Protein AF-A0A356GFU3-F1 (afdb_monomer_lite)

pLDDT: mean 92.1, std 8.79, range [48.69, 98.19]

Sequence (66 aa):
MPLEPDKSGYIDYLCAQYIVFGNPDDFAETTVGSVDVAIAEMHPSTQAEEPHFVIEASPIRLKWVM

Structure (mmCIF, N/CA/C/O backbone):
data_AF-A0A356GFU3-F1
#
_entry.id   AF-A0A356GFU3-F1
#
loop_
_atom_site.group_PDB
_atom_site.id
_atom_site.type_symbol
_atom_site.label_atom_id
_atom_site.label_alt_id
_atom_site.label_comp_id
_atom_site.label_asym_id
_atom_site.label_entity_id
_atom_site.label_seq_id
_atom_site.pdbx_PDB_ins_code
_atom_site.Cartn_x
_atom_site.Cartn_y
_atom_site.Cartn_z
_atom_site.occupancy
_atom_site.B_iso_or_equiv
_atom_site.auth_seq_id
_atom_site.auth_comp_id
_atom_site.auth_asym_id
_atom_site.auth_atom_id
_atom_site.pdbx_PDB_model_num
ATOM 1 N N . MET A 1 1 ? 7.702 13.830 -7.749 1.00 48.69 1 MET A N 1
ATOM 2 C CA . MET A 1 1 ? 8.409 14.100 -9.022 1.00 48.69 1 MET A CA 1
ATOM 3 C C . MET A 1 1 ? 8.221 12.882 -9.905 1.00 48.69 1 MET A C 1
ATOM 5 O O . MET A 1 1 ? 8.402 11.796 -9.365 1.00 48.69 1 MET A O 1
ATOM 9 N N . PRO A 1 2 ? 7.821 13.011 -11.184 1.00 56.16 2 PRO A N 1
ATOM 10 C CA . PRO A 1 2 ? 7.902 11.872 -12.090 1.00 56.16 2 PRO A CA 1
ATOM 11 C C . PRO A 1 2 ? 9.366 11.427 -12.137 1.00 56.16 2 PRO A C 1
ATOM 13 O O . PRO A 1 2 ? 10.267 12.258 -12.253 1.00 56.16 2 PRO A O 1
ATOM 16 N N . LEU A 1 3 ? 9.591 10.140 -11.910 1.00 72.69 3 LEU A N 1
ATOM 17 C CA . LEU A 1 3 ? 10.914 9.545 -11.989 1.00 72.69 3 LEU A CA 1
ATOM 18 C C . LEU A 1 3 ? 11.208 9.286 -13.469 1.00 72.69 3 LEU A C 1
ATOM 20 O O . LEU A 1 3 ? 10.330 8.836 -14.205 1.00 72.69 3 LEU A O 1
ATOM 24 N N . GLU A 1 4 ? 12.414 9.628 -13.910 1.00 86.56 4 GLU A N 1
ATOM 25 C CA . GLU A 1 4 ? 12.862 9.334 -15.272 1.00 86.56 4 GLU A CA 1
ATOM 26 C C . GLU A 1 4 ? 12.936 7.811 -15.474 1.00 86.56 4 GLU A C 1
ATOM 28 O O . GLU A 1 4 ? 13.358 7.102 -14.551 1.00 86.56 4 GLU A O 1
ATOM 33 N N . PRO A 1 5 ? 12.554 7.287 -16.653 1.00 89.38 5 PRO A N 1
ATOM 34 C CA . PRO A 1 5 ? 12.684 5.867 -16.930 1.00 89.38 5 PRO A CA 1
ATOM 35 C C . PRO A 1 5 ? 14.154 5.427 -16.923 1.00 89.38 5 PRO A C 1
ATOM 37 O O . PRO A 1 5 ? 15.053 6.135 -17.384 1.00 89.38 5 PRO A O 1
ATOM 40 N N . ASP A 1 6 ? 14.395 4.218 -16.421 1.00 89.88 6 ASP A N 1
ATOM 41 C CA . ASP A 1 6 ? 15.696 3.566 -16.448 1.00 89.88 6 ASP A CA 1
ATOM 42 C C . ASP A 1 6 ? 16.143 3.236 -17.890 1.00 89.88 6 ASP A C 1
ATOM 44 O O . ASP A 1 6 ? 15.410 3.397 -18.870 1.00 89.88 6 ASP A O 1
ATOM 48 N N . LYS A 1 7 ? 17.367 2.712 -18.042 1.00 91.06 7 LYS A N 1
ATOM 49 C CA . LYS A 1 7 ? 17.914 2.315 -19.357 1.00 91.06 7 LYS A CA 1
ATOM 50 C C . LYS A 1 7 ? 17.085 1.242 -20.078 1.00 91.06 7 LYS A C 1
ATOM 52 O O . LYS A 1 7 ? 17.268 1.050 -21.277 1.00 91.06 7 LYS A O 1
ATOM 57 N N . SER A 1 8 ? 16.229 0.527 -19.354 1.00 91.62 8 SER A N 1
ATOM 58 C CA . SER A 1 8 ? 15.338 -0.512 -19.874 1.00 91.62 8 SER A CA 1
ATOM 59 C C . SER A 1 8 ? 13.920 0.016 -20.140 1.00 91.62 8 SER A C 1
ATOM 61 O O . SER A 1 8 ? 13.056 -0.759 -20.553 1.00 91.62 8 SER A O 1
ATOM 63 N N . GLY A 1 9 ? 13.675 1.314 -19.931 1.00 92.44 9 GLY A N 1
ATOM 64 C CA . GLY A 1 9 ? 12.382 1.955 -20.137 1.00 92.44 9 GLY A CA 1
ATOM 65 C C . GLY A 1 9 ? 11.378 1.710 -19.010 1.00 92.44 9 GLY A C 1
ATOM 66 O O . GLY A 1 9 ? 10.180 1.754 -19.273 1.00 92.44 9 GLY A O 1
ATOM 67 N N . TYR A 1 10 ? 11.820 1.416 -17.785 1.00 91.56 10 TYR A N 1
ATOM 68 C CA . TYR A 1 10 ? 10.935 1.251 -16.628 1.00 91.56 10 TYR A CA 1
ATOM 69 C C . TYR A 1 10 ? 11.045 2.413 -15.649 1.00 91.56 10 TYR A C 1
ATOM 71 O O . TYR A 1 10 ? 12.120 2.963 -15.452 1.00 91.56 10 TYR A O 1
ATOM 79 N N . ILE A 1 11 ? 9.935 2.739 -14.998 1.00 91.12 11 ILE A N 1
ATOM 80 C CA . ILE A 1 11 ? 9.875 3.683 -13.888 1.00 91.12 11 ILE A CA 1
ATOM 81 C C . ILE A 1 11 ? 9.543 2.896 -12.623 1.00 91.12 11 ILE A C 1
ATOM 83 O O . ILE A 1 11 ? 8.525 2.198 -12.574 1.00 91.12 11 ILE A O 1
ATOM 87 N N . ASP A 1 12 ? 10.399 3.025 -11.615 1.00 89.00 12 ASP A N 1
ATOM 88 C CA . ASP A 1 12 ? 10.198 2.437 -10.294 1.00 89.00 12 ASP A CA 1
ATOM 89 C C . ASP A 1 12 ? 9.571 3.471 -9.361 1.00 89.00 12 ASP A C 1
ATOM 91 O O . ASP A 1 12 ? 10.093 4.569 -9.209 1.00 89.00 12 ASP A O 1
ATOM 95 N N . TYR A 1 13 ? 8.474 3.118 -8.704 1.00 87.88 13 TYR A N 1
ATOM 96 C CA . TYR A 1 13 ? 7.879 3.882 -7.617 1.00 87.88 13 TYR A CA 1
ATOM 97 C C . TYR A 1 13 ? 8.067 3.100 -6.323 1.00 87.88 13 TYR A C 1
ATOM 99 O O . TYR A 1 13 ? 7.796 1.898 -6.275 1.00 87.88 13 TYR A O 1
ATOM 107 N N . LEU A 1 14 ? 8.505 3.798 -5.270 1.00 87.12 14 LEU A N 1
ATOM 108 C CA . LEU A 1 14 ? 8.672 3.207 -3.939 1.00 87.12 14 LEU A CA 1
ATOM 109 C C . LEU A 1 14 ? 7.371 2.548 -3.477 1.00 87.12 14 LEU A C 1
ATOM 111 O O . LEU A 1 14 ? 7.363 1.364 -3.164 1.00 87.12 14 LEU A O 1
ATOM 115 N N . CYS A 1 15 ? 6.276 3.307 -3.497 1.00 91.25 15 CYS A N 1
ATOM 116 C CA . CYS A 1 15 ? 4.947 2.822 -3.167 1.00 91.25 15 CYS A CA 1
ATOM 117 C C . CYS A 1 15 ? 3.865 3.756 -3.726 1.00 91.25 15 CYS A C 1
ATOM 119 O O . CYS A 1 15 ? 4.136 4.902 -4.102 1.00 91.25 15 CYS A O 1
ATOM 121 N N . ALA A 1 16 ? 2.628 3.268 -3.745 1.00 92.88 16 ALA A N 1
ATOM 122 C CA . ALA A 1 16 ? 1.428 4.094 -3.820 1.00 92.88 16 ALA A CA 1
ATOM 123 C C . ALA A 1 16 ? 0.604 3.882 -2.548 1.00 92.88 16 ALA A C 1
ATOM 125 O O . ALA A 1 16 ? 0.350 2.740 -2.173 1.00 92.88 16 ALA A O 1
ATOM 126 N N . GLN A 1 17 ? 0.186 4.971 -1.904 1.00 96.25 17 GLN A N 1
ATOM 127 C CA . GLN A 1 17 ? -0.639 4.923 -0.697 1.00 96.25 17 GLN A CA 1
ATOM 128 C C . GLN A 1 17 ? -2.087 5.294 -1.011 1.00 96.25 17 GLN A C 1
ATOM 130 O O . GLN A 1 17 ? -2.341 6.237 -1.765 1.00 96.25 17 GLN A O 1
ATOM 135 N N . TYR A 1 18 ? -3.025 4.568 -0.406 1.00 96.00 18 TYR A N 1
ATOM 136 C CA . TYR A 1 18 ? -4.462 4.777 -0.560 1.00 96.00 18 TYR A CA 1
ATOM 137 C C . TYR A 1 18 ? -5.126 4.881 0.808 1.00 96.00 18 TYR A C 1
ATOM 139 O O . TYR A 1 18 ? -4.862 4.068 1.691 1.00 96.00 18 TYR A O 1
ATOM 147 N N . ILE A 1 19 ? -6.015 5.860 0.968 1.00 97.62 19 ILE A N 1
ATOM 148 C CA . ILE A 1 19 ? -6.871 5.974 2.151 1.00 97.62 19 ILE A CA 1
ATOM 149 C C . ILE A 1 19 ? -8.085 5.070 1.936 1.00 97.62 19 ILE A C 1
ATOM 151 O O . ILE A 1 19 ? -8.823 5.239 0.963 1.00 97.62 19 ILE A O 1
ATOM 155 N N . VAL A 1 20 ? -8.292 4.125 2.846 1.00 97.19 20 VAL A N 1
ATOM 156 C CA . VAL A 1 20 ? -9.438 3.217 2.860 1.00 97.19 20 VAL A CA 1
ATOM 157 C C . VAL A 1 20 ? -10.352 3.622 4.007 1.00 97.19 20 VAL A C 1
ATOM 159 O O . VAL A 1 20 ? -9.951 3.585 5.166 1.00 97.19 20 VAL A O 1
ATOM 162 N N . PHE A 1 21 ? -11.585 4.007 3.688 1.00 96.88 21 PHE A N 1
ATOM 163 C CA . PHE A 1 21 ? -12.601 4.327 4.690 1.00 96.88 21 PHE A CA 1
ATOM 164 C C . PHE A 1 21 ? -13.202 3.040 5.266 1.00 96.88 21 PHE A C 1
ATOM 166 O O . PHE A 1 21 ? -13.707 2.201 4.520 1.00 96.88 21 PHE A O 1
ATOM 173 N N . GLY A 1 22 ? -13.151 2.894 6.589 1.00 95.81 22 GLY A N 1
ATOM 174 C CA . GLY A 1 22 ? -13.537 1.687 7.319 1.00 95.81 22 GLY A CA 1
ATOM 175 C C . GLY A 1 22 ? -12.529 1.299 8.405 1.00 95.81 22 GLY A C 1
ATOM 176 O O . GLY A 1 22 ? -11.593 2.041 8.697 1.00 95.81 22 GLY A O 1
ATOM 177 N N . ASN A 1 23 ? -12.736 0.121 9.000 1.00 94.69 23 ASN A N 1
ATOM 178 C CA . ASN A 1 23 ? -11.813 -0.478 9.969 1.00 94.69 23 ASN A CA 1
ATOM 179 C C . ASN A 1 23 ? -10.871 -1.477 9.274 1.00 94.69 23 ASN A C 1
ATOM 181 O O . ASN A 1 23 ? -11.288 -2.117 8.306 1.00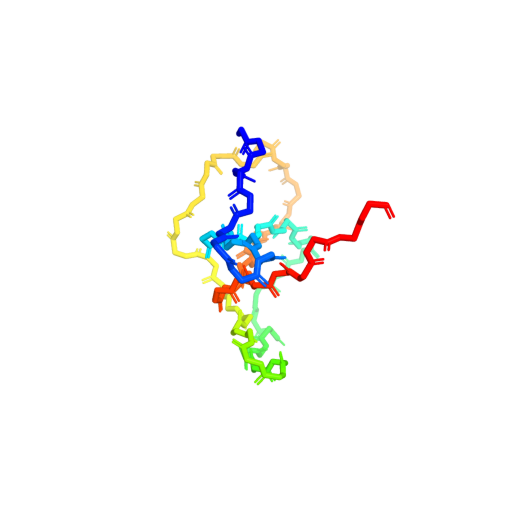 94.69 23 ASN A O 1
ATOM 185 N N . PRO A 1 24 ? -9.638 -1.655 9.778 1.00 95.69 24 PRO A N 1
ATOM 186 C CA . PRO A 1 24 ? -8.661 -2.566 9.184 1.00 95.69 24 PRO A CA 1
ATOM 187 C C . PRO A 1 24 ? -8.885 -4.046 9.537 1.00 95.69 24 PRO A C 1
ATOM 189 O O . PRO A 1 24 ? -8.189 -4.890 8.990 1.00 95.69 24 PRO A O 1
ATOM 192 N N . ASP A 1 25 ? -9.819 -4.377 10.435 1.00 94.56 25 ASP A N 1
ATOM 193 C CA . ASP A 1 25 ? -9.959 -5.724 11.020 1.00 94.56 25 ASP A CA 1
ATOM 194 C C . ASP A 1 25 ? -10.149 -6.846 9.980 1.00 94.56 25 ASP A C 1
ATOM 196 O O . ASP A 1 25 ? -9.634 -7.948 10.160 1.00 94.56 25 ASP A O 1
ATOM 200 N N . ASP A 1 26 ? -10.852 -6.555 8.881 1.00 92.06 26 ASP A N 1
ATOM 201 C CA . ASP A 1 26 ? -11.102 -7.498 7.781 1.00 92.06 26 ASP A CA 1
ATOM 202 C C . ASP A 1 26 ? -10.122 -7.322 6.605 1.00 92.06 26 ASP A C 1
ATOM 204 O O . ASP A 1 26 ? 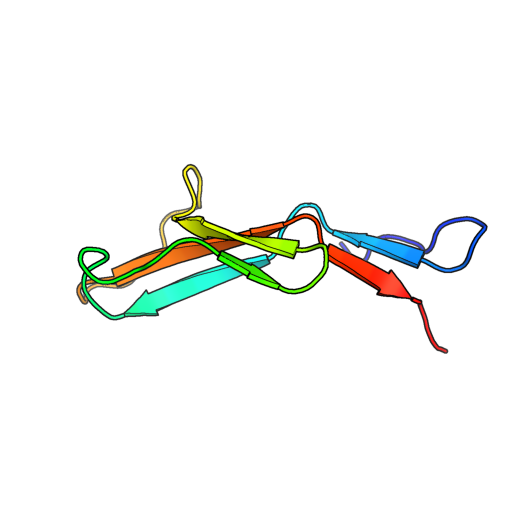-10.261 -7.969 5.561 1.00 92.06 26 ASP A O 1
ATOM 208 N N . PHE A 1 27 ? -9.139 -6.425 6.729 1.00 96.19 27 PHE A N 1
ATOM 209 C CA . PHE A 1 27 ? -8.143 -6.222 5.689 1.00 96.19 27 PHE A CA 1
ATOM 210 C C . PHE A 1 27 ? -7.111 -7.352 5.717 1.00 96.19 27 PHE A C 1
ATOM 212 O O . PHE A 1 27 ? -6.362 -7.520 6.677 1.00 96.19 27 PHE A O 1
ATOM 219 N N . ALA A 1 28 ? -7.057 -8.117 4.629 1.00 96.44 28 ALA A N 1
ATOM 220 C CA . ALA A 1 28 ? -6.053 -9.147 4.424 1.00 96.44 28 ALA A CA 1
ATOM 221 C C . ALA A 1 28 ? -4.947 -8.613 3.513 1.00 96.44 28 ALA A C 1
ATOM 223 O O . ALA A 1 28 ? -5.192 -8.307 2.343 1.00 96.44 28 ALA A O 1
ATOM 224 N N . GLU A 1 29 ? -3.729 -8.541 4.046 1.00 97.19 29 GLU A N 1
ATOM 225 C CA . GLU A 1 29 ? -2.550 -8.259 3.234 1.00 97.19 29 GLU A CA 1
ATOM 226 C C . GLU A 1 29 ? -2.398 -9.320 2.142 1.00 97.19 29 GLU A C 1
ATOM 228 O O . GLU A 1 29 ? -2.680 -10.506 2.342 1.00 97.19 29 GLU A O 1
ATOM 233 N N . THR A 1 30 ? -1.978 -8.890 0.958 1.00 97.88 30 THR A N 1
ATOM 234 C CA . THR A 1 30 ? -1.899 -9.770 -0.206 1.00 97.88 30 THR A CA 1
ATOM 235 C C . THR A 1 30 ? -0.823 -9.310 -1.170 1.00 97.88 30 THR A C 1
ATOM 237 O O . THR A 1 30 ? -0.451 -8.144 -1.199 1.00 97.88 30 THR A O 1
ATOM 240 N N . THR A 1 31 ? -0.397 -10.214 -2.044 1.00 97.44 31 THR A N 1
ATOM 241 C CA . THR A 1 31 ? 0.474 -9.895 -3.175 1.00 97.44 31 THR A CA 1
ATOM 242 C C . THR A 1 31 ? -0.316 -10.029 -4.474 1.00 97.44 31 THR A C 1
ATOM 244 O O . THR A 1 31 ? -0.969 -11.047 -4.717 1.00 97.44 31 THR A O 1
ATOM 247 N N . VAL A 1 32 ? -0.255 -9.014 -5.334 1.00 94.25 32 VAL A N 1
ATOM 248 C CA . VAL A 1 32 ? -0.828 -9.035 -6.685 1.00 94.25 32 VAL A CA 1
ATOM 249 C C . VAL A 1 32 ? 0.314 -8.979 -7.694 1.00 94.25 32 VAL A C 1
ATOM 251 O O . VAL A 1 32 ? 0.912 -7.933 -7.947 1.00 94.25 32 VAL A O 1
ATOM 254 N N . GLY A 1 33 ? 0.642 -10.131 -8.280 1.00 93.62 33 GLY A N 1
ATOM 255 C CA . GLY A 1 33 ? 1.807 -10.256 -9.154 1.00 93.62 33 GLY A CA 1
ATOM 256 C C . GLY A 1 33 ? 3.104 -10.100 -8.359 1.00 93.62 33 GLY A C 1
ATOM 257 O O . GLY A 1 33 ? 3.465 -10.998 -7.609 1.00 93.62 33 GLY A O 1
ATOM 258 N N . SER A 1 34 ? 3.800 -8.979 -8.546 1.00 91.81 34 SER A N 1
ATOM 259 C CA . SER A 1 34 ? 5.037 -8.639 -7.826 1.00 91.81 34 SER A CA 1
ATOM 260 C C . SER A 1 34 ? 4.877 -7.449 -6.874 1.00 91.81 34 SER A C 1
ATOM 262 O O . SER A 1 34 ? 5.882 -6.861 -6.485 1.00 91.81 34 SER A O 1
ATOM 264 N N . VAL A 1 35 ? 3.637 -7.036 -6.599 1.00 95.31 35 VAL A N 1
ATOM 265 C CA . VAL A 1 35 ? 3.314 -5.880 -5.757 1.00 95.31 35 VAL A CA 1
ATOM 266 C C . VAL A 1 35 ? 2.642 -6.385 -4.490 1.00 95.31 35 VAL A C 1
ATOM 268 O O . VAL A 1 35 ? 1.601 -7.039 -4.574 1.00 95.31 35 VAL A O 1
ATOM 271 N N . ASP A 1 36 ? 3.218 -6.065 -3.341 1.00 97.12 36 ASP A N 1
ATOM 272 C CA . ASP A 1 36 ? 2.624 -6.325 -2.037 1.00 97.12 36 ASP A CA 1
ATOM 273 C C . ASP A 1 36 ? 1.652 -5.202 -1.688 1.00 97.12 36 ASP A C 1
ATOM 275 O O . ASP A 1 36 ? 1.893 -4.037 -2.001 1.00 97.12 36 ASP A O 1
ATOM 279 N N . VAL A 1 37 ? 0.526 -5.566 -1.082 1.00 97.81 37 VAL A N 1
ATOM 280 C CA . VAL A 1 37 ? -0.528 -4.658 -0.639 1.00 97.81 37 VAL A CA 1
ATOM 281 C C . VAL A 1 37 ? -0.762 -4.908 0.844 1.00 97.81 37 VAL A C 1
ATOM 283 O O . VAL A 1 37 ? -1.281 -5.958 1.225 1.00 97.81 37 VAL A O 1
ATOM 286 N N . ALA A 1 38 ? -0.357 -3.945 1.664 1.00 97.88 38 ALA A N 1
ATOM 287 C CA . ALA A 1 38 ? -0.301 -4.054 3.120 1.00 97.88 38 ALA A CA 1
ATOM 288 C C . ALA A 1 38 ? -0.832 -2.782 3.793 1.00 97.88 38 ALA A C 1
ATOM 290 O O . ALA A 1 38 ? -1.018 -1.760 3.127 1.00 97.88 38 ALA A O 1
ATOM 291 N N . ILE A 1 39 ? -1.085 -2.823 5.104 1.00 97.94 39 ILE A N 1
ATOM 292 C CA . ILE A 1 39 ? -1.389 -1.597 5.859 1.00 97.94 39 ILE A CA 1
ATOM 293 C C . ILE A 1 39 ? -0.099 -0.781 5.971 1.00 97.94 39 ILE A C 1
ATOM 295 O O . ILE A 1 39 ? 0.936 -1.297 6.379 1.00 97.94 39 ILE A O 1
ATOM 299 N N . ALA A 1 40 ? -0.157 0.498 5.611 1.00 97.12 40 ALA A N 1
ATOM 300 C CA . ALA A 1 40 ? 1.014 1.360 5.613 1.00 97.12 40 ALA A CA 1
ATOM 301 C C . ALA A 1 40 ? 1.474 1.654 7.049 1.00 97.12 40 ALA A C 1
ATOM 303 O O . ALA A 1 40 ? 0.723 2.223 7.843 1.00 97.12 40 ALA A O 1
ATOM 304 N N . GLU A 1 41 ? 2.736 1.353 7.362 1.00 94.44 41 GLU A N 1
ATOM 305 C CA . GLU A 1 41 ? 3.325 1.677 8.671 1.00 94.44 41 GLU A CA 1
ATOM 306 C C . GLU A 1 41 ? 3.567 3.185 8.844 1.00 94.44 41 GLU A C 1
ATOM 308 O O . GLU A 1 41 ? 3.546 3.716 9.956 1.00 94.44 41 GLU A O 1
ATOM 313 N N . MET A 1 42 ? 3.823 3.889 7.736 1.00 93.50 42 MET A N 1
ATOM 314 C CA . MET A 1 42 ? 4.145 5.313 7.723 1.00 93.50 42 MET A CA 1
ATOM 315 C C . MET A 1 42 ? 3.407 6.028 6.601 1.00 93.50 42 MET A C 1
ATOM 317 O O . MET A 1 42 ? 3.617 5.753 5.423 1.00 93.50 42 MET A O 1
ATOM 321 N N . HIS A 1 43 ? 2.603 7.020 6.958 1.00 94.81 43 HIS A N 1
ATOM 322 C CA . HIS A 1 43 ? 1.952 7.918 6.015 1.00 94.81 43 HIS A CA 1
ATOM 323 C C . HIS A 1 43 ? 1.786 9.304 6.659 1.00 94.81 43 HIS A C 1
ATOM 325 O O . HIS A 1 43 ? 1.740 9.417 7.889 1.00 94.81 43 HIS A O 1
ATOM 331 N N . PRO A 1 44 ? 1.718 10.391 5.871 1.00 93.94 44 PRO A N 1
ATOM 332 C CA . PRO A 1 44 ? 1.349 11.694 6.412 1.00 93.94 44 PRO A CA 1
ATOM 333 C C . PRO A 1 44 ? -0.064 11.646 7.008 1.00 93.94 44 PRO A C 1
ATOM 335 O O . PRO A 1 44 ? -0.860 10.761 6.688 1.00 93.94 44 PRO A O 1
ATOM 338 N N . SER A 1 45 ? -0.401 12.627 7.849 1.00 95.25 45 SER A N 1
ATOM 339 C CA . SER A 1 45 ? -1.784 12.784 8.308 1.00 95.25 45 SER A CA 1
ATOM 340 C C . SER A 1 45 ? -2.728 12.873 7.106 1.00 95.25 45 SER A C 1
ATOM 342 O O . SER A 1 45 ? -2.501 13.662 6.189 1.00 95.25 45 SER A O 1
ATOM 344 N N . THR A 1 46 ? -3.776 12.056 7.124 1.00 96.06 46 THR A N 1
ATOM 345 C CA . THR A 1 46 ? -4.792 11.965 6.067 1.00 96.06 46 THR A CA 1
ATOM 346 C C . THR A 1 46 ? -5.788 13.121 6.112 1.00 96.06 46 THR A C 1
ATOM 348 O O . THR A 1 46 ? -6.463 13.374 5.120 1.00 96.06 46 THR A O 1
ATOM 351 N N . GLN A 1 47 ? -5.892 13.803 7.261 1.00 96.12 47 GLN A N 1
ATOM 352 C CA . GLN A 1 47 ? -6.901 14.828 7.560 1.00 96.12 47 GLN A CA 1
ATOM 353 C C . GLN A 1 47 ? -8.363 14.352 7.438 1.00 96.12 47 GLN A C 1
ATOM 355 O O . GLN A 1 47 ? -9.266 15.183 7.479 1.00 96.12 47 GLN A O 1
ATOM 360 N N . ALA A 1 48 ? -8.609 13.045 7.306 1.00 95.00 48 ALA A N 1
ATOM 361 C CA . ALA A 1 48 ? -9.956 12.484 7.252 1.00 95.00 48 ALA A CA 1
ATOM 362 C C . ALA A 1 48 ? -10.534 12.318 8.668 1.00 95.00 48 ALA A C 1
ATOM 364 O O . ALA A 1 48 ? -9.822 11.913 9.590 1.00 95.00 48 ALA A O 1
ATOM 365 N N . GLU A 1 49 ? -11.815 12.650 8.841 1.00 96.25 49 GLU A N 1
ATOM 366 C CA . GLU A 1 49 ? -12.501 12.598 10.142 1.00 96.25 49 GLU A CA 1
ATOM 367 C C . GLU A 1 49 ? -13.165 11.239 10.390 1.00 96.25 49 GLU A C 1
ATOM 369 O O . GLU A 1 49 ? -13.245 10.770 11.526 1.00 96.25 49 GLU A O 1
ATOM 374 N N . GLU A 1 50 ? -13.645 10.593 9.330 1.00 97.25 50 GLU A N 1
ATOM 375 C CA . GLU A 1 50 ? -14.276 9.282 9.389 1.00 97.25 50 GLU A CA 1
ATOM 376 C C . GLU A 1 50 ? -13.247 8.185 9.701 1.00 97.25 50 GLU A C 1
ATOM 378 O O . GLU A 1 50 ? -12.077 8.334 9.352 1.00 97.25 50 GLU A O 1
ATOM 383 N N . PRO A 1 51 ? -13.647 7.050 10.304 1.00 97.31 51 PRO A N 1
ATOM 384 C CA . PRO A 1 51 ? -12.757 5.905 10.472 1.00 97.31 51 PRO A CA 1
ATOM 385 C C . PRO A 1 51 ? -12.135 5.484 9.139 1.00 97.31 51 PRO A C 1
ATOM 387 O O . PRO A 1 51 ? -12.843 5.240 8.157 1.00 97.31 51 PRO A O 1
ATOM 390 N N . HIS A 1 52 ? -10.811 5.421 9.103 1.00 97.50 52 HIS A N 1
ATOM 391 C CA . HIS A 1 52 ? -10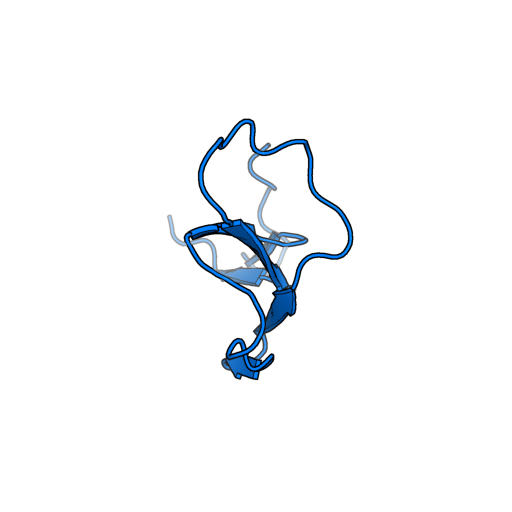.049 5.038 7.927 1.00 97.50 52 HIS A CA 1
ATOM 392 C C . HIS A 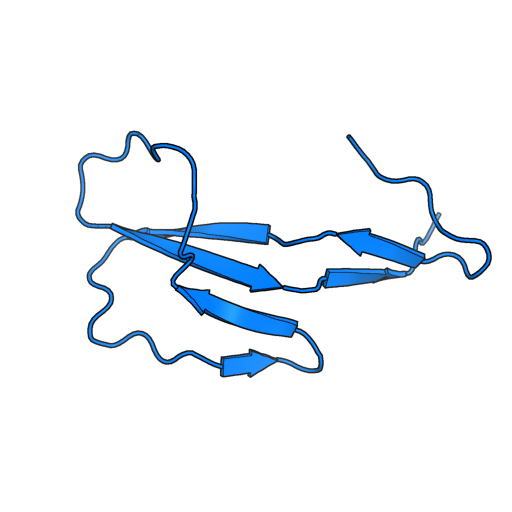1 52 ? -8.684 4.484 8.336 1.00 97.50 52 HIS A C 1
ATOM 394 O O . HIS A 1 52 ? -8.190 4.729 9.437 1.00 97.50 52 HIS A O 1
ATOM 400 N N . PHE A 1 53 ? -8.054 3.778 7.409 1.00 97.56 53 PHE A N 1
ATOM 401 C CA . PHE A 1 53 ? -6.665 3.346 7.490 1.00 97.56 53 PHE A CA 1
ATOM 402 C C . PHE A 1 53 ? -5.989 3.578 6.138 1.00 97.56 53 PHE A C 1
ATOM 404 O O . PHE A 1 53 ? -6.655 3.851 5.136 1.00 97.56 53 PHE A O 1
ATOM 411 N N . VAL A 1 54 ? -4.662 3.520 6.103 1.00 98.19 54 VAL A N 1
ATOM 412 C CA . VAL A 1 54 ? -3.902 3.669 4.859 1.00 98.19 54 VAL A CA 1
ATOM 413 C C . VAL A 1 54 ? -3.324 2.322 4.479 1.00 98.19 54 VAL A C 1
ATOM 415 O O . VAL A 1 54 ? -2.742 1.639 5.316 1.00 98.19 54 VAL A O 1
ATOM 418 N N . ILE A 1 55 ? -3.473 1.959 3.212 1.00 98.06 55 ILE A N 1
ATOM 419 C CA . ILE A 1 55 ? -2.778 0.817 2.623 1.00 98.06 55 ILE A CA 1
ATOM 420 C C . ILE A 1 55 ? -1.681 1.322 1.700 1.00 98.06 55 ILE A C 1
ATOM 422 O O . ILE A 1 55 ? -1.815 2.386 1.087 1.00 98.06 55 ILE A O 1
ATOM 426 N N . GLU A 1 56 ? -0.614 0.553 1.571 1.00 97.44 56 GLU A N 1
ATOM 427 C CA . GLU A 1 56 ? 0.429 0.782 0.586 1.00 97.44 56 GLU A CA 1
ATOM 428 C C . GLU A 1 56 ? 0.520 -0.380 -0.395 1.00 97.44 56 GLU A C 1
ATO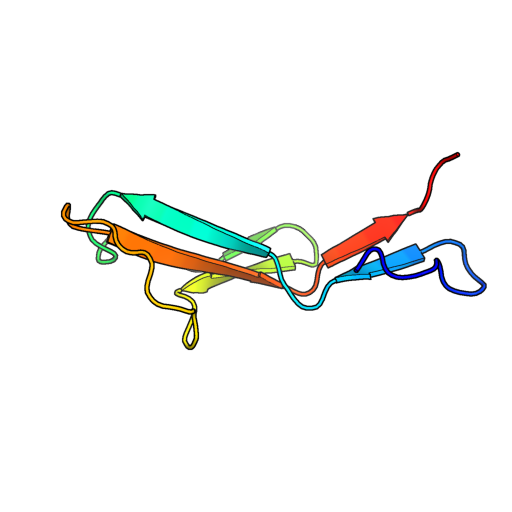M 430 O O . GLU A 1 56 ? 0.369 -1.539 -0.021 1.00 97.44 56 GLU A O 1
ATOM 435 N N . ALA A 1 57 ? 0.763 -0.043 -1.660 1.00 96.50 57 ALA A N 1
ATOM 436 C CA . ALA A 1 57 ? 1.116 -0.985 -2.707 1.00 96.50 57 ALA A CA 1
ATOM 437 C C . ALA A 1 57 ? 2.580 -0.756 -3.102 1.00 96.50 57 ALA A C 1
ATOM 439 O O . ALA A 1 57 ? 2.913 0.332 -3.591 1.00 96.50 57 ALA A O 1
ATOM 440 N N . SER A 1 58 ? 3.454 -1.740 -2.888 1.00 95.25 58 SER A N 1
ATOM 441 C CA . SER A 1 58 ? 4.898 -1.603 -3.115 1.00 95.25 58 SER A CA 1
ATOM 442 C C . SER A 1 58 ? 5.604 -2.943 -3.392 1.00 95.25 58 SER A C 1
ATOM 444 O O . SER A 1 58 ? 5.119 -3.993 -2.985 1.00 95.25 58 SER A O 1
ATOM 446 N N . PRO A 1 59 ? 6.746 -2.941 -4.110 1.00 93.31 59 PRO A N 1
ATOM 447 C CA . PRO A 1 59 ? 7.205 -1.880 -5.006 1.00 93.31 59 PRO A CA 1
ATOM 448 C C . PRO A 1 59 ? 6.368 -1.856 -6.296 1.00 93.31 59 PRO A C 1
ATOM 450 O O . PRO A 1 59 ? 5.858 -2.883 -6.740 1.00 93.31 59 PRO A O 1
ATOM 453 N N . ILE A 1 60 ? 6.259 -0.698 -6.952 1.00 91.44 60 ILE A N 1
ATOM 454 C CA . ILE A 1 60 ? 5.553 -0.584 -8.238 1.00 91.44 60 ILE A CA 1
ATOM 455 C C . ILE A 1 60 ? 6.570 -0.326 -9.345 1.00 91.44 60 ILE A C 1
ATOM 457 O O . ILE A 1 60 ? 7.259 0.690 -9.336 1.00 91.44 60 ILE A O 1
ATOM 461 N N . ARG A 1 61 ? 6.617 -1.213 -10.342 1.00 91.25 61 ARG A N 1
ATOM 462 C CA . ARG A 1 61 ? 7.454 -1.051 -11.535 1.00 91.25 61 ARG A CA 1
ATOM 463 C C . ARG A 1 61 ? 6.592 -0.979 -12.784 1.00 91.25 61 ARG A C 1
ATOM 465 O O . ARG A 1 61 ? 5.914 -1.943 -13.133 1.00 91.25 61 ARG A O 1
ATOM 472 N N . LEU A 1 62 ? 6.633 0.157 -13.474 1.00 89.75 62 LEU A N 1
ATOM 473 C CA . LEU A 1 62 ? 5.831 0.408 -14.670 1.00 89.75 62 LEU A CA 1
ATOM 474 C C . LEU A 1 62 ? 6.725 0.522 -15.897 1.00 89.75 62 LEU A C 1
ATOM 476 O O . LEU A 1 62 ? 7.764 1.174 -15.860 1.00 89.75 62 LEU A O 1
ATOM 480 N N . LYS A 1 63 ? 6.312 -0.088 -17.007 1.00 90.6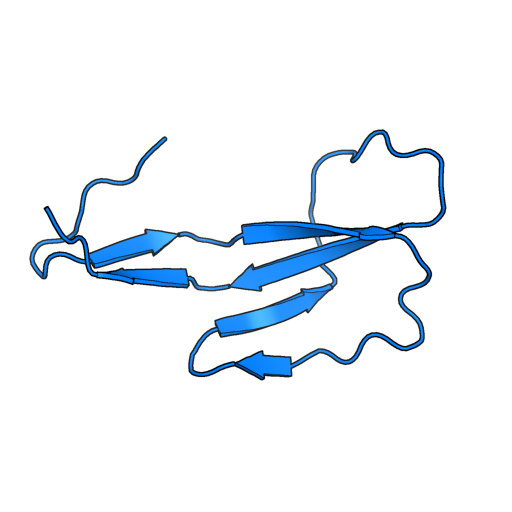9 63 LYS A N 1
ATOM 481 C CA . LYS A 1 63 ? 6.965 0.132 -18.298 1.00 90.69 63 LYS A CA 1
ATOM 482 C C . LYS A 1 63 ? 6.519 1.486 -18.845 1.00 90.69 63 LYS A C 1
ATOM 484 O O . LYS A 1 63 ? 5.323 1.700 -19.028 1.00 90.69 63 LYS A O 1
ATOM 489 N N . TRP A 1 64 ? 7.463 2.379 -19.118 1.00 86.94 64 TRP A N 1
ATOM 490 C CA . TRP A 1 64 ? 7.188 3.654 -19.768 1.00 86.94 64 TRP A CA 1
ATOM 491 C C . TRP A 1 64 ? 6.749 3.415 -21.215 1.00 86.94 64 TRP A C 1
ATOM 493 O O . TRP A 1 64 ? 7.425 2.717 -21.976 1.00 86.94 64 TRP A O 1
ATOM 503 N N . VAL A 1 65 ? 5.604 3.983 -21.589 1.00 82.00 65 VAL A N 1
ATOM 504 C CA . VAL A 1 65 ? 5.064 3.937 -22.950 1.00 82.00 65 VAL A CA 1
ATOM 505 C C . VAL A 1 65 ? 4.827 5.383 -23.375 1.00 82.00 65 VAL A C 1
ATOM 507 O O . VAL A 1 65 ? 4.075 6.091 -22.708 1.00 82.00 65 VAL A O 1
ATOM 510 N N . MET A 1 66 ? 5.526 5.819 -24.428 1.00 68.88 66 MET A N 1
ATOM 511 C CA . MET A 1 66 ? 5.315 7.122 -25.073 1.00 68.88 66 MET A CA 1
ATOM 512 C C . MET A 1 66 ? 4.119 7.086 -26.016 1.00 68.88 66 MET A C 1
ATOM 514 O O . MET A 1 66 ? 3.922 6.028 -26.658 1.00 68.88 66 MET A O 1
#

Radius of gyration: 14.38 Å; chains: 1; bounding box: 32×25×36 Å

Foldseek 3Di:
DQDDADPQQKGKDAKDKDKAADDCPPPDWDDDPNWTKAFDPDDPDPPDPGDITMIIIDTDMDRHDD

Secondary structure (DSSP, 8-state):
-PPPP-TTSEEEES-EEEEEES-GGGPPPEEETTEEEEE-S--------SSEEEEEEE-EEEE---